Protein AF-A0A830EIX3-F1 (afdb_monomer)

Sequence (47 aa):
MYDSCMQTVLDRIDDKQFDSPDEAQSSIYNTIPVEGVGEPGQSEGEG

Organism: NCBI:txid932660

pLDDT: mean 77.43, std 16.72, range [42.59, 97.44]

Mean predicted aligned error: 10.62 Å

Foldseek 3Di:
DPCPPVVVLVVQQPDPDDPDPVRVVVSSVVSDDPPDPPDVPPPPPPD

Structure (mmCIF, N/CA/C/O backbone):
data_AF-A0A830EIX3-F1
#
_entry.id   AF-A0A830EIX3-F1
#
loop_
_atom_site.group_PDB
_atom_site.id
_atom_site.type_symbol
_atom_site.label_atom_id
_atom_site.label_alt_id
_atom_site.label_comp_id
_atom_site.label_asym_id
_atom_site.label_entity_id
_atom_site.label_seq_id
_atom_site.pdbx_PDB_ins_code
_atom_site.Cartn_x
_atom_site.Cartn_y
_atom_site.Cartn_z
_atom_site.occupancy
_atom_site.B_iso_or_equiv
_atom_site.auth_seq_id
_atom_site.auth_comp_id
_atom_site.auth_asym_id
_atom_site.auth_atom_id
_atom_site.pdbx_PDB_model_num
ATOM 1 N N . MET A 1 1 ? 8.320 -0.208 -21.813 1.00 42.59 1 MET A N 1
ATOM 2 C CA . MET A 1 1 ? 7.132 0.626 -21.544 1.00 42.59 1 MET A CA 1
ATOM 3 C C . MET A 1 1 ? 6.791 0.380 -20.087 1.00 42.59 1 MET A C 1
ATOM 5 O O . MET A 1 1 ? 6.269 -0.683 -19.791 1.00 42.59 1 MET A O 1
ATOM 9 N N . TYR A 1 2 ? 7.250 1.245 -19.177 1.00 53.44 2 TYR A N 1
ATO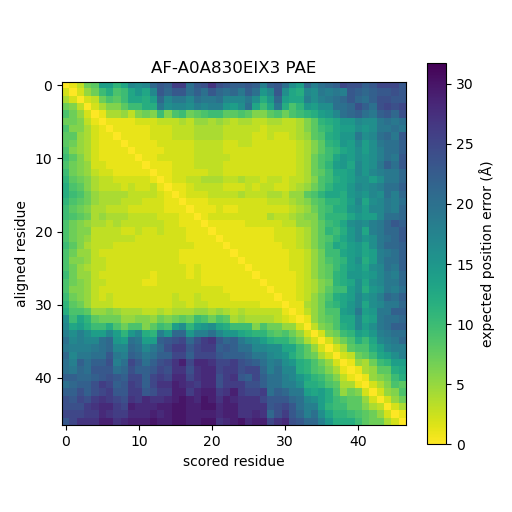M 10 C CA . TYR A 1 2 ? 6.915 1.114 -17.757 1.00 53.44 2 TYR A CA 1
ATOM 11 C C . TYR A 1 2 ? 5.435 1.450 -17.618 1.00 53.44 2 TYR A C 1
ATOM 13 O O . TYR A 1 2 ? 5.059 2.620 -17.648 1.00 53.44 2 TYR A O 1
ATOM 21 N N . ASP A 1 3 ? 4.595 0.425 -17.532 1.00 52.88 3 ASP A N 1
ATOM 22 C CA . ASP A 1 3 ? 3.203 0.591 -17.138 1.00 52.88 3 ASP A CA 1
ATOM 23 C C . ASP A 1 3 ? 3.178 0.822 -15.621 1.00 52.88 3 ASP A C 1
ATOM 25 O O . ASP A 1 3 ? 2.848 -0.053 -14.827 1.00 52.88 3 ASP A O 1
ATOM 29 N N . SER A 1 4 ? 3.628 2.006 -15.192 1.00 64.56 4 SER A N 1
ATOM 30 C CA . SER A 1 4 ? 3.371 2.484 -13.834 1.00 64.56 4 SER A CA 1
ATOM 31 C C . SER A 1 4 ? 1.955 3.049 -13.815 1.00 64.56 4 SER A C 1
ATOM 33 O O . SER A 1 4 ? 1.729 4.259 -13.761 1.00 64.56 4 SER A O 1
ATOM 35 N N . CYS A 1 5 ? 0.977 2.159 -13.987 1.00 78.75 5 CYS A N 1
ATOM 36 C CA . CYS A 1 5 ? -0.420 2.513 -13.847 1.00 78.75 5 CYS A CA 1
ATOM 37 C C . CYS A 1 5 ? -0.708 2.676 -12.355 1.00 78.75 5 CYS A C 1
ATOM 39 O O . CYS A 1 5 ? -0.544 1.740 -11.572 1.00 78.75 5 CYS A O 1
ATOM 41 N N . MET A 1 6 ? -1.141 3.874 -11.957 1.00 81.69 6 MET A N 1
ATOM 42 C CA . MET A 1 6 ? -1.512 4.182 -10.572 1.00 81.69 6 MET A CA 1
ATOM 43 C C . MET A 1 6 ? -2.502 3.150 -10.012 1.00 81.69 6 MET A C 1
ATOM 45 O O . MET A 1 6 ? -2.385 2.763 -8.855 1.00 81.69 6 MET A O 1
ATOM 49 N N . GLN A 1 7 ? -3.416 2.645 -10.847 1.00 85.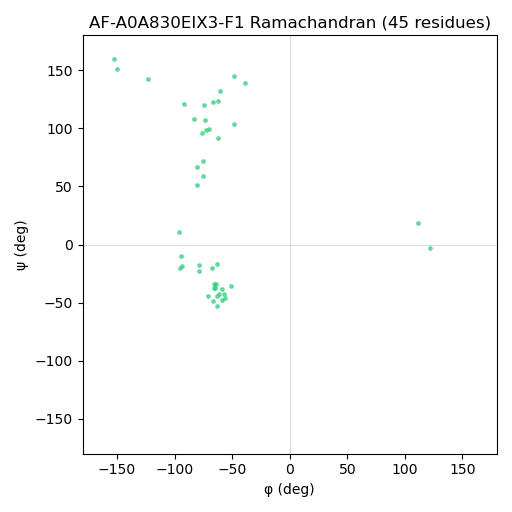25 7 GLN A N 1
ATOM 50 C CA . GLN A 1 7 ? -4.369 1.607 -10.458 1.00 85.25 7 GLN A CA 1
ATOM 51 C C . GLN A 1 7 ? -3.668 0.344 -9.939 1.00 85.25 7 GLN A C 1
ATOM 53 O O . GLN A 1 7 ? -4.040 -0.171 -8.896 1.00 85.25 7 GLN A O 1
ATOM 58 N N . THR A 1 8 ? -2.593 -0.097 -10.595 1.00 85.69 8 THR A N 1
ATOM 59 C CA . THR A 1 8 ? -1.808 -1.269 -10.182 1.00 85.69 8 THR A CA 1
ATOM 60 C C . THR A 1 8 ? -1.128 -1.073 -8.827 1.00 85.69 8 THR A C 1
ATOM 62 O O . THR A 1 8 ? -0.957 -2.033 -8.078 1.00 85.69 8 THR A O 1
ATOM 65 N N . VAL A 1 9 ? -0.705 0.154 -8.508 1.00 86.38 9 VAL A N 1
ATOM 66 C CA . VAL A 1 9 ? -0.123 0.477 -7.196 1.00 86.38 9 VAL A CA 1
ATOM 67 C C . VAL A 1 9 ? -1.210 0.459 -6.126 1.00 86.38 9 VAL A C 1
ATOM 69 O O . VAL A 1 9 ? -1.007 -0.136 -5.074 1.00 86.38 9 VAL A O 1
ATOM 72 N N . LEU A 1 10 ? -2.373 1.049 -6.411 1.00 88.38 10 LEU A N 1
ATOM 73 C CA . LEU A 1 10 ? -3.503 1.077 -5.483 1.00 88.38 10 LEU A CA 1
ATOM 74 C C . LEU A 1 10 ? -4.078 -0.323 -5.221 1.00 88.38 10 LEU A C 1
ATOM 76 O O . LEU A 1 10 ? -4.397 -0.628 -4.080 1.00 88.38 10 LEU A O 1
ATOM 80 N N . ASP A 1 11 ? -4.130 -1.200 -6.228 1.00 89.88 11 ASP A N 1
ATOM 81 C CA . ASP A 1 11 ? -4.624 -2.582 -6.094 1.00 89.88 11 ASP A CA 1
ATOM 82 C C . ASP A 1 11 ? -3.774 -3.449 -5.144 1.00 89.88 11 ASP A C 1
ATOM 84 O O . ASP A 1 11 ? -4.204 -4.521 -4.720 1.00 89.88 11 ASP A O 1
ATOM 88 N N . ARG A 1 12 ? -2.551 -3.013 -4.823 1.00 89.62 12 ARG A N 1
ATOM 89 C CA . ARG A 1 12 ? -1.635 -3.707 -3.904 1.00 89.62 12 ARG A CA 1
ATOM 90 C C . ARG A 1 12 ? -1.728 -3.205 -2.465 1.00 89.62 12 ARG A C 1
ATOM 92 O O . ARG A 1 12 ? -1.125 -3.816 -1.587 1.00 89.62 12 ARG A O 1
ATOM 99 N N . ILE A 1 13 ? -2.444 -2.110 -2.231 1.00 92.38 13 ILE A N 1
ATOM 100 C CA . ILE A 1 13 ? -2.649 -1.542 -0.903 1.00 92.38 13 ILE A CA 1
ATOM 101 C C . ILE A 1 13 ? -3.932 -2.144 -0.325 1.00 92.38 13 ILE A C 1
ATOM 103 O O . ILE A 1 13 ? -5.005 -2.009 -0.908 1.00 92.38 13 ILE A O 1
ATOM 107 N N . ASP A 1 14 ? -3.825 -2.822 0.818 1.00 90.81 14 ASP A N 1
ATOM 108 C CA . ASP A 1 14 ? -4.984 -3.431 1.494 1.00 90.81 14 ASP A CA 1
ATOM 109 C C . ASP A 1 14 ? -5.809 -2.382 2.271 1.00 90.81 14 ASP A C 1
ATOM 111 O O . ASP A 1 14 ? -7.009 -2.552 2.511 1.00 90.81 14 ASP A O 1
ATOM 115 N N . ASP A 1 15 ? -5.173 -1.257 2.620 1.00 91.56 15 ASP A N 1
ATOM 116 C CA . ASP A 1 15 ? -5.787 -0.147 3.341 1.00 91.56 15 ASP A CA 1
ATOM 117 C C . ASP A 1 15 ? -6.925 0.485 2.529 1.00 91.56 15 ASP A C 1
ATOM 119 O O . ASP A 1 15 ? -6.752 0.969 1.409 1.00 91.56 15 ASP A O 1
ATOM 123 N N . LYS A 1 16 ? -8.119 0.529 3.126 1.00 89.81 16 LYS A N 1
ATOM 124 C CA . LYS A 1 16 ? -9.310 1.140 2.505 1.00 89.81 16 LYS A CA 1
ATOM 125 C C . LYS A 1 16 ? -9.506 2.602 2.890 1.00 89.81 16 LYS A C 1
ATOM 127 O O . LYS A 1 16 ? -10.287 3.299 2.244 1.00 89.81 16 LYS A O 1
ATOM 132 N N . GLN A 1 17 ? -8.865 3.037 3.971 1.00 93.38 17 GLN A N 1
ATOM 133 C CA . GLN A 1 17 ? -8.908 4.390 4.518 1.00 93.38 17 GLN A CA 1
ATOM 134 C C . GLN A 1 17 ? -7.577 4.680 5.207 1.00 93.38 17 GLN A C 1
ATOM 136 O O . GLN A 1 17 ? -6.949 3.763 5.728 1.00 93.38 17 GLN A O 1
ATOM 141 N N . PHE A 1 18 ? -7.201 5.953 5.232 1.00 95.31 18 PHE A N 1
ATOM 142 C CA . PHE A 1 18 ? -6.025 6.447 5.937 1.00 95.31 18 PHE A CA 1
ATOM 143 C C . PHE A 1 18 ? -6.462 7.527 6.918 1.00 95.31 18 PHE A C 1
ATOM 145 O O . PHE A 1 18 ? -7.328 8.344 6.589 1.00 95.31 18 PHE A O 1
ATOM 152 N N . ASP A 1 19 ? -5.843 7.558 8.092 1.00 95.69 19 ASP A N 1
ATOM 153 C CA . ASP A 1 19 ? -6.134 8.5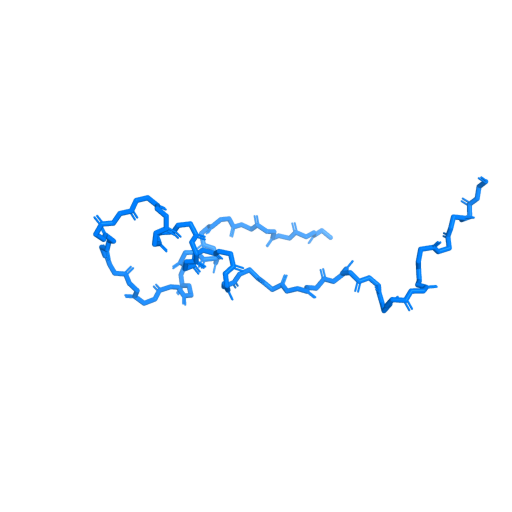41 9.133 1.00 95.69 19 ASP A CA 1
ATOM 154 C C . ASP A 1 19 ? -5.466 9.892 8.836 1.00 95.69 19 ASP A C 1
ATOM 156 O O . ASP A 1 19 ? -5.855 10.928 9.385 1.00 95.69 19 ASP A O 1
ATOM 160 N N . SER A 1 20 ? -4.467 9.912 7.944 1.00 97.44 20 SER A N 1
ATOM 161 C CA . SER A 1 20 ? -3.773 11.134 7.536 1.00 97.44 20 SER A CA 1
ATOM 162 C C . SER A 1 20 ? -3.183 11.072 6.117 1.00 97.44 20 SER A C 1
ATOM 164 O O . SER A 1 20 ? -2.934 9.988 5.583 1.00 97.44 20 SER A O 1
ATOM 166 N N . PRO A 1 21 ? -2.899 12.236 5.498 1.00 96.19 21 PRO A N 1
ATOM 167 C CA . PRO A 1 21 ? -2.188 12.293 4.221 1.00 96.19 21 PRO A CA 1
ATOM 168 C C . PRO A 1 21 ? -0.792 11.653 4.264 1.00 96.19 21 PRO A C 1
ATOM 170 O O . PRO A 1 21 ? -0.405 10.988 3.307 1.00 96.19 21 PRO A O 1
ATOM 173 N N . ASP A 1 22 ? -0.046 11.822 5.360 1.00 96.56 22 ASP A N 1
ATOM 174 C CA . ASP A 1 22 ? 1.302 11.257 5.527 1.00 96.56 22 ASP A CA 1
ATOM 175 C C . ASP A 1 22 ? 1.300 9.723 5.551 1.00 96.56 22 ASP A C 1
ATOM 177 O O . ASP A 1 22 ? 2.192 9.072 4.997 1.00 96.56 22 ASP A O 1
ATOM 181 N N . GLU A 1 23 ? 0.273 9.136 6.162 1.00 95.19 23 GLU A N 1
ATOM 182 C CA . GLU A 1 23 ? 0.068 7.690 6.189 1.00 95.19 23 GLU A CA 1
ATOM 183 C C . GLU A 1 23 ? -0.246 7.149 4.791 1.00 95.19 23 GLU A C 1
ATOM 185 O O . GLU A 1 23 ? 0.418 6.218 4.331 1.00 95.19 23 GLU A O 1
ATOM 190 N N . ALA A 1 24 ? -1.184 7.785 4.078 1.00 93.25 24 ALA A N 1
ATOM 191 C CA . ALA A 1 24 ? -1.511 7.432 2.697 1.00 93.25 24 ALA A CA 1
ATOM 192 C C . ALA A 1 24 ? -0.269 7.502 1.800 1.00 93.25 24 ALA A C 1
ATOM 194 O O . ALA A 1 24 ? 0.025 6.582 1.037 1.00 93.25 24 ALA A O 1
ATOM 195 N N . GLN A 1 25 ? 0.498 8.584 1.937 1.00 93.12 25 GLN A N 1
ATOM 196 C CA . GLN A 1 25 ? 1.737 8.790 1.207 1.00 93.12 25 GLN A CA 1
ATOM 197 C C . GLN A 1 25 ? 2.743 7.662 1.482 1.00 93.12 25 GLN A C 1
ATOM 199 O O . GLN A 1 25 ? 3.308 7.096 0.547 1.00 93.12 25 GLN A O 1
ATOM 204 N N . SER A 1 26 ? 2.941 7.309 2.751 1.00 92.44 26 SER A N 1
ATOM 205 C CA . SER A 1 26 ? 3.855 6.237 3.152 1.00 92.44 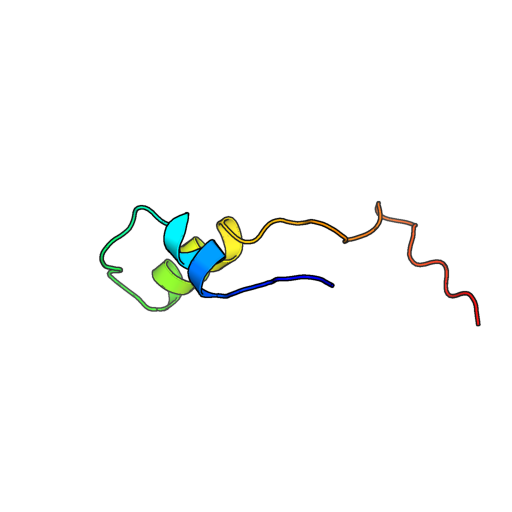26 SER A CA 1
ATOM 206 C C . SER A 1 26 ? 3.419 4.874 2.605 1.00 92.44 26 SER A C 1
ATOM 208 O O . SER A 1 26 ? 4.247 4.148 2.057 1.00 92.44 26 SER A O 1
ATOM 210 N N . SER A 1 27 ? 2.126 4.542 2.693 1.00 92.44 27 SER A N 1
ATOM 211 C CA . SER A 1 27 ? 1.567 3.282 2.176 1.00 92.44 27 SER A CA 1
ATOM 212 C C . SER A 1 27 ? 1.760 3.157 0.658 1.00 92.44 27 SER A C 1
ATOM 214 O O . SER A 1 27 ? 2.235 2.131 0.161 1.00 92.44 27 SER A O 1
ATOM 216 N N . ILE A 1 28 ? 1.525 4.246 -0.083 1.00 90.19 28 ILE A N 1
ATOM 217 C CA . ILE A 1 28 ? 1.747 4.297 -1.533 1.00 90.19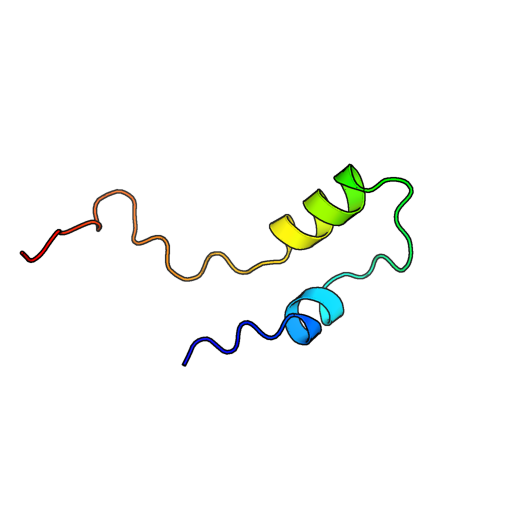 28 ILE A CA 1
ATOM 218 C C . ILE A 1 28 ? 3.228 4.088 -1.871 1.00 90.19 28 ILE A C 1
ATOM 220 O O . ILE A 1 28 ? 3.548 3.203 -2.664 1.00 90.19 28 ILE A O 1
ATOM 224 N N . TYR A 1 29 ? 4.146 4.853 -1.271 1.00 88.56 29 TYR A N 1
ATOM 225 C CA . TYR A 1 29 ? 5.574 4.762 -1.607 1.00 88.56 29 TYR A CA 1
ATOM 226 C C . TYR A 1 29 ? 6.204 3.419 -1.239 1.00 88.56 29 TYR A C 1
ATOM 228 O O . TYR A 1 29 ? 7.053 2.934 -1.983 1.00 88.56 29 TYR A O 1
ATOM 236 N N . ASN A 1 30 ? 5.763 2.791 -0.149 1.00 88.81 30 ASN A N 1
ATOM 237 C CA . ASN A 1 30 ? 6.227 1.458 0.242 1.00 88.81 30 ASN A CA 1
ATOM 238 C C . ASN A 1 30 ? 5.777 0.357 -0.734 1.00 88.81 30 ASN A C 1
ATOM 240 O O . ASN A 1 30 ? 6.369 -0.720 -0.766 1.00 88.81 30 ASN A O 1
ATOM 244 N N . THR A 1 31 ? 4.734 0.621 -1.522 1.00 88.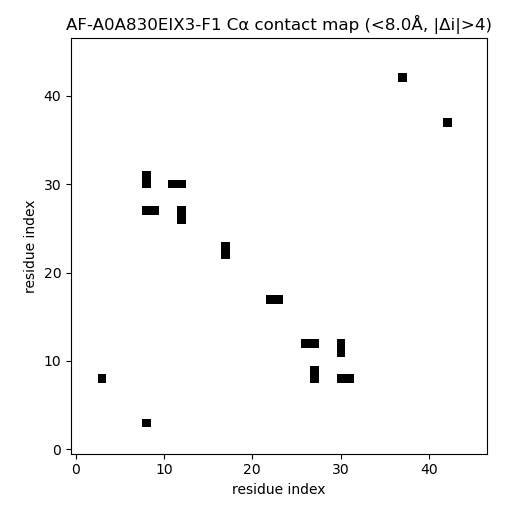12 31 THR A N 1
ATOM 245 C CA . THR A 1 31 ? 4.120 -0.341 -2.448 1.00 88.12 31 THR A CA 1
ATOM 246 C C . THR A 1 31 ? 4.665 -0.225 -3.874 1.00 88.12 31 THR A C 1
ATOM 248 O O . THR A 1 31 ? 4.556 -1.162 -4.678 1.00 88.12 31 THR A O 1
ATOM 251 N N . ILE A 1 32 ? 5.263 0.919 -4.214 1.00 84.38 32 ILE A N 1
ATOM 252 C CA . ILE A 1 32 ? 5.878 1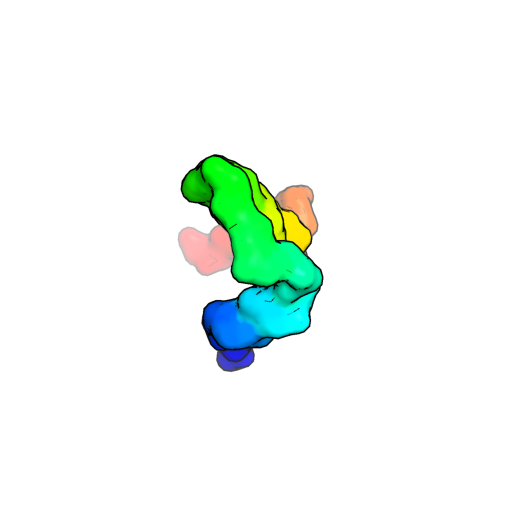.138 -5.522 1.00 84.38 32 ILE A CA 1
ATOM 253 C C . ILE A 1 32 ? 7.099 0.209 -5.649 1.00 84.38 32 ILE A C 1
ATOM 255 O O . ILE A 1 32 ? 8.010 0.281 -4.823 1.00 84.38 32 ILE A O 1
ATOM 259 N N . PRO A 1 33 ? 7.155 -0.661 -6.679 1.00 71.31 33 PRO A N 1
ATOM 260 C CA . PRO A 1 33 ? 8.335 -1.475 -6.918 1.00 71.31 33 PRO A CA 1
ATOM 261 C C . PRO A 1 33 ? 9.546 -0.589 -7.176 1.00 71.31 33 PRO A C 1
ATOM 263 O O . PRO A 1 33 ? 9.517 0.291 -8.036 1.00 71.31 33 PRO A O 1
ATOM 266 N N . VAL A 1 34 ? 10.640 -0.892 -6.492 1.00 70.25 34 VAL A N 1
ATOM 267 C CA . VAL A 1 34 ? 11.956 -0.302 -6.746 1.00 70.25 34 VAL A CA 1
ATOM 268 C C . VAL A 1 34 ? 12.639 -0.991 -7.934 1.00 70.25 34 VAL A C 1
ATOM 270 O O . VAL A 1 34 ? 13.767 -1.456 -7.836 1.00 70.25 34 VAL A O 1
ATOM 273 N N . GLU A 1 35 ? 11.960 -1.113 -9.075 1.00 62.41 35 GLU A N 1
ATOM 274 C CA . GLU A 1 35 ? 12.623 -1.571 -10.299 1.00 62.41 35 GLU A CA 1
ATOM 275 C C . GLU A 1 35 ? 13.319 -0.378 -10.965 1.00 62.41 35 GLU A C 1
ATOM 277 O O . GLU A 1 35 ? 12.671 0.505 -11.524 1.00 62.41 35 GLU A O 1
ATOM 282 N N . GLY A 1 36 ? 14.655 -0.348 -10.898 1.00 54.47 36 GLY A N 1
ATOM 283 C CA . GLY A 1 36 ? 15.470 0.508 -11.764 1.00 54.47 36 GLY A CA 1
ATOM 284 C C . GLY A 1 36 ? 16.213 1.674 -11.113 1.00 54.47 36 GLY A C 1
ATOM 285 O O . GLY A 1 36 ? 16.674 2.549 -11.844 1.00 54.47 36 GLY A O 1
ATOM 286 N N . VAL A 1 37 ? 16.425 1.696 -9.792 1.00 55.34 37 VAL A N 1
ATOM 287 C CA . VAL A 1 37 ? 17.687 2.297 -9.332 1.00 55.34 37 VAL A CA 1
ATOM 288 C C . VAL A 1 37 ? 18.747 1.268 -9.691 1.00 55.34 37 VAL A C 1
ATOM 290 O O . VAL A 1 37 ? 18.758 0.176 -9.132 1.00 55.34 37 VAL A O 1
ATOM 293 N N . GLY A 1 38 ? 19.561 1.540 -10.713 1.00 49.62 38 GLY A N 1
ATOM 294 C CA . GLY A 1 38 ? 20.741 0.713 -10.944 1.00 49.62 38 GLY A CA 1
ATOM 295 C C . GLY A 1 38 ? 21.484 0.545 -9.616 1.00 49.62 38 GLY A C 1
ATOM 296 O O . GLY A 1 38 ? 21.459 1.461 -8.786 1.00 49.62 38 GLY A O 1
ATOM 297 N N . GLU A 1 39 ? 22.085 -0.626 -9.392 1.00 62.75 39 GLU A N 1
ATOM 298 C CA . GLU A 1 39 ? 22.941 -0.878 -8.226 1.00 62.75 39 GLU A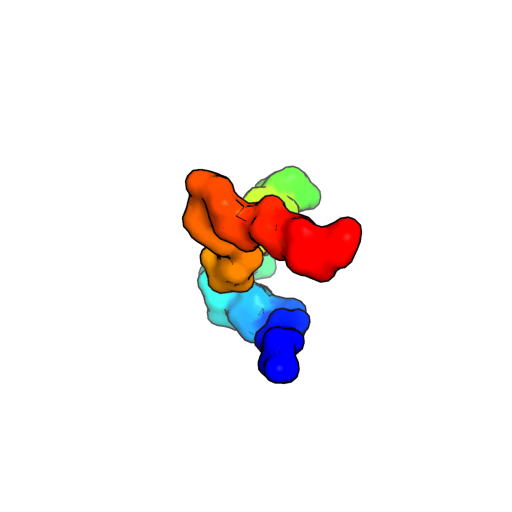 CA 1
ATOM 299 C C . GLU A 1 39 ? 23.793 0.372 -7.926 1.00 62.75 39 GLU A C 1
ATOM 301 O O . GLU A 1 39 ? 24.266 1.002 -8.881 1.00 62.75 39 GLU A O 1
ATOM 306 N N . PRO A 1 40 ? 23.988 0.772 -6.655 1.00 55.91 40 PRO A N 1
ATOM 307 C CA . PRO A 1 40 ? 24.806 1.933 -6.309 1.00 55.91 40 PRO A CA 1
ATOM 308 C C . PRO A 1 40 ? 26.159 1.888 -7.049 1.00 55.91 40 PRO A C 1
ATOM 310 O O . PRO A 1 40 ? 27.032 1.100 -6.699 1.00 55.91 40 PRO A O 1
ATOM 313 N N . GLY A 1 41 ? 26.315 2.697 -8.108 1.00 59.28 41 GLY A N 1
ATOM 314 C CA . GLY A 1 41 ? 27.455 2.630 -9.039 1.00 59.28 41 GLY A CA 1
ATOM 315 C C . GLY A 1 41 ? 27.126 2.389 -10.524 1.00 59.28 41 GLY A C 1
ATOM 316 O O . GLY A 1 41 ? 28.042 2.411 -11.334 1.00 59.28 41 GLY A O 1
ATOM 317 N N . GLN A 1 42 ? 25.859 2.198 -10.907 1.00 60.03 42 GLN A N 1
ATOM 318 C CA . GLN A 1 42 ? 25.415 2.041 -12.308 1.00 60.03 42 GLN A CA 1
ATOM 319 C C . GLN A 1 42 ? 24.911 3.343 -12.962 1.00 60.03 42 GLN A C 1
ATOM 321 O O . GLN A 1 42 ? 24.366 3.316 -14.062 1.00 60.03 42 GLN A O 1
ATOM 326 N N . SER A 1 43 ? 25.121 4.502 -12.327 1.00 65.31 43 SER A N 1
ATOM 327 C CA . SER A 1 43 ? 25.011 5.804 -13.003 1.00 65.31 43 SER A CA 1
ATOM 328 C C . SER A 1 43 ? 26.236 6.026 -13.896 1.00 65.31 43 SER A C 1
ATOM 330 O O . SER A 1 43 ? 27.004 6.965 -13.689 1.00 65.31 43 SER A O 1
ATOM 332 N N . GLU A 1 44 ? 26.469 5.136 -14.858 1.00 58.62 44 GLU A N 1
ATOM 333 C CA . GLU A 1 44 ? 27.407 5.415 -15.936 1.00 58.62 44 GLU A CA 1
ATOM 334 C C . GLU A 1 44 ? 26.735 6.443 -16.844 1.00 58.62 44 GLU A C 1
ATOM 336 O O . GLU A 1 44 ? 25.854 6.141 -17.646 1.00 58.62 44 GLU A O 1
ATOM 341 N N . GLY A 1 45 ? 27.112 7.706 -16.649 1.00 62.78 45 GLY A N 1
ATOM 342 C CA . GLY A 1 45 ? 26.925 8.726 -17.664 1.00 62.78 45 GLY A CA 1
ATOM 343 C C . GLY A 1 45 ? 27.737 8.329 -18.890 1.00 62.78 45 GLY A C 1
ATOM 344 O O . GLY A 1 45 ? 28.916 8.653 -18.982 1.00 62.78 45 GLY A O 1
ATOM 345 N N . GLU A 1 46 ? 27.115 7.612 -19.819 1.00 55.72 46 GLU A N 1
ATOM 346 C CA . GLU A 1 46 ? 27.569 7.587 -21.204 1.00 55.72 46 GLU A CA 1
ATOM 347 C C . GLU A 1 46 ? 27.141 8.911 -21.851 1.00 55.72 46 GLU A C 1
ATOM 349 O O . GLU A 1 46 ? 25.993 9.082 -22.267 1.00 55.72 46 GLU A O 1
ATOM 354 N N . GLY A 1 47 ? 28.071 9.872 -21.874 1.00 50.84 47 GLY A N 1
ATOM 355 C CA . GLY A 1 47 ? 27.922 11.168 -22.541 1.00 50.84 47 GLY A CA 1
ATOM 356 C C . GLY A 1 47 ? 28.897 12.221 -22.047 1.00 50.84 47 GLY A C 1
ATOM 357 O O . GLY A 1 47 ? 28.516 12.952 -21.107 1.00 50.84 47 GLY A O 1
#

Secondary str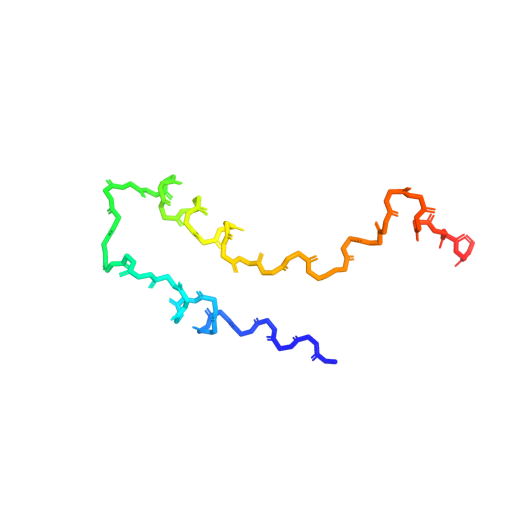ucture (DSSP, 8-state):
-----HHHHHTT---S--SSHHHHHHHHHHHS------STT------

Radius of gyration: 14.78 Å; Cα contacts (8 Å, |Δi|>4): 12; chains: 1; bounding box: 37×16×32 Å

Solvent-accessible surface area (backbone atoms only — not comparable to full-atom values): 3336 Å² total; per-residue (Å²): 131,86,82,80,48,66,66,66,48,52,75,71,51,87,72,89,73,65,98,43,70,68,54,45,51,51,57,52,61,75,56,52,78,86,82,74,73,58,61,98,84,58,82,71,79,88,124